Protein AF-A0AAD8GTT2-F1 (afdb_monomer)

Solvent-accessible surface area (backbone atoms only — not comparable to full-atom values): 10093 Å² total; per-residue (Å²): 135,86,84,83,80,84,76,81,81,76,80,78,84,78,83,81,78,76,90,74,65,58,30,90,87,79,70,44,71,55,50,83,95,53,52,68,72,59,52,48,53,48,51,53,47,50,76,66,37,67,69,47,50,62,50,47,66,73,43,39,48,61,39,81,86,81,56,53,75,41,71,71,84,70,92,64,52,72,44,71,45,95,86,73,52,45,24,27,69,55,59,59,41,57,49,93,53,47,94,79,51,85,77,55,88,56,39,48,57,52,52,51,47,52,51,44,59,73,44,39,62,57,54,56,54,46,56,53,50,53,54,50,51,53,50,50,53,52,52,52,52,50,52,52,49,53,52,54,48,49,58,74,73,52,72,78,81,77,75,84,126

InterPro domains:
  IPR031127 E3 ubiquitin ligase RBR family [PTHR11685] (17-126)
  IPR044066 TRIAD supradomain [PS51873] (1-109)

Nearest PDB structures (foldseek):
  7b5n-assembly1_H  TM=3.487E-01  e=7.872E-06  Homo sapiens
  7m4m-assembly1_A  TM=4.603E-01  e=8.084E-04  Homo sapiens
  7m4m-assembly2_B  TM=4.571E-01  e=8.084E-04  Homo sapiens
  7m4n-assembly2_B  TM=5.748E-01  e=7.667E-03  Homo sapiens
  7m4o-assembly1_A  TM=5.782E-01  e=2.880E-02  Homo sapiens

Foldseek 3Di:
DDDDDPDDPDDDDDDDDQPFDADPPPRHGDDPPDDPVVVVVLVVCCVVPVVPVVVLLVFWAAQPPPGDIDGDDDDAQWDADPVRFIAGVQQSDGPVCVVVDDRPNCNNVVRSVVVCVVCVVVVVVVVVVVVVVVVVVVVSVVVSVVVVVCVVVPDDPPDDD

Sequence (161 aa):
MLVSNEGKMKYKEFFIRCFTSFCWNCLEEAHSPVECDTALKWMVKNSSESENVTWILANTQPCPNCKVLIEKTGGCKYVTCHCAYAFCWTCLGSFKCHDKVKHDENAEERVRNRFKESNMSYVYYFERWDANHKAQEKELAELCKNFLQGISDGLPEVGRH

Radius of gyration: 29.14 Å; Cα contacts (8 Å, |Δi|>4): 90; chains: 1; bounding box: 70×52×80 Å

pLDDT: mean 73.08, std 15.03, range [32.25, 95.5]

Secondary structure (DSSP, 8-state):
---------------------B-TTT-SB--TTS-HHHHHHHHHHHHHHTTHHHHHHHHEEE-TTT--EEE--SS-SEEE-TTS-EEETTT--BGGGGGGS---TTHHHHHHHHHHHHHHHHHHHHHHHHHHHHHHHHHHHHHHHHHHHHHHT--------

Mean predicted aligned error: 16.63 Å

Organism: NCBI:txid360622

Structure (mmCIF, N/CA/C/O backbone):
data_AF-A0AAD8GTT2-F1
#
_entry.id   AF-A0AAD8GTT2-F1
#
loop_
_atom_site.group_PDB
_atom_site.id
_atom_site.type_symbol
_atom_site.label_atom_id
_atom_site.label_alt_id
_atom_site.label_comp_id
_atom_site.label_asym_id
_atom_site.label_entity_id
_atom_site.label_seq_id
_atom_site.pdbx_PDB_ins_code
_atom_site.Cartn_x
_atom_site.Cartn_y
_atom_site.Cartn_z
_atom_site.occupancy
_atom_site.B_iso_or_equiv
_atom_site.auth_seq_id
_atom_site.auth_comp_id
_atom_site.auth_asym_id
_atom_site.auth_atom_id
_atom_site.pdbx_PDB_model_num
ATOM 1 N N . MET A 1 1 ? -25.146 -42.211 53.107 1.00 35.62 1 MET A N 1
ATOM 2 C CA . MET A 1 1 ? -24.577 -42.144 51.744 1.00 35.62 1 MET A CA 1
ATOM 3 C C . MET A 1 1 ? -24.999 -40.820 51.150 1.00 35.62 1 MET A C 1
ATOM 5 O O . MET A 1 1 ? -26.189 -40.545 51.112 1.00 35.62 1 MET A O 1
ATOM 9 N N . LEU A 1 2 ? -24.025 -39.962 50.855 1.00 32.25 2 LEU A N 1
ATOM 10 C CA . LEU A 1 2 ? -24.248 -38.587 50.418 1.00 32.25 2 LEU A CA 1
ATOM 11 C C . LEU A 1 2 ? -24.762 -38.570 48.975 1.00 32.25 2 LEU A C 1
ATOM 13 O O . LEU A 1 2 ? -24.252 -39.290 48.122 1.00 32.25 2 LEU A O 1
ATOM 17 N N . VAL A 1 3 ? -25.791 -37.757 48.749 1.00 37.59 3 VAL A N 1
ATOM 18 C CA . VAL A 1 3 ? -26.394 -37.478 47.445 1.00 37.59 3 VAL A CA 1
ATOM 19 C C . VAL A 1 3 ? -25.482 -36.494 46.712 1.00 37.59 3 VAL A C 1
ATOM 21 O O . VAL A 1 3 ? -25.345 -35.350 47.142 1.00 37.59 3 VAL A O 1
ATOM 24 N N . SER A 1 4 ? -24.853 -36.925 45.621 1.00 37.97 4 SER A N 1
ATOM 25 C CA . SER A 1 4 ? -24.088 -36.040 44.739 1.00 37.97 4 SER A CA 1
ATOM 26 C C . SER A 1 4 ? -25.029 -35.425 43.703 1.00 37.97 4 SER A C 1
ATOM 28 O O . SER A 1 4 ? -25.439 -36.085 42.753 1.00 37.97 4 SER A O 1
ATOM 30 N N . ASN A 1 5 ? -25.392 -34.158 43.909 1.00 42.12 5 ASN A N 1
ATOM 31 C CA . ASN A 1 5 ? -26.019 -33.307 42.899 1.00 42.12 5 ASN A CA 1
ATOM 32 C C . ASN A 1 5 ? -24.931 -32.822 41.932 1.00 42.12 5 ASN A C 1
ATOM 34 O O . ASN A 1 5 ? -24.121 -31.966 42.291 1.00 42.12 5 ASN A O 1
ATOM 38 N N . GLU A 1 6 ? -24.917 -33.333 40.704 1.00 45.09 6 GLU A N 1
ATOM 39 C CA . GLU A 1 6 ? -24.056 -32.805 39.646 1.00 45.09 6 GLU A CA 1
ATOM 40 C C . GLU A 1 6 ? -24.655 -31.497 39.109 1.00 45.09 6 GLU A C 1
ATOM 42 O O . GLU A 1 6 ? -25.623 -31.464 38.344 1.00 45.09 6 GLU A O 1
ATOM 47 N N . GLY A 1 7 ? -24.100 -30.387 39.599 1.00 41.34 7 GLY A N 1
ATOM 48 C CA . GLY A 1 7 ? -24.436 -29.035 39.183 1.00 41.34 7 GLY A CA 1
ATOM 49 C C . GLY A 1 7 ? -24.147 -28.820 37.699 1.00 41.34 7 GLY A C 1
ATOM 50 O O . GLY A 1 7 ? -23.022 -28.977 37.233 1.00 41.34 7 GLY A O 1
ATOM 51 N N . LYS A 1 8 ? -25.177 -28.411 36.955 1.00 47.12 8 LYS A N 1
ATOM 52 C CA . LYS A 1 8 ? -25.060 -27.969 35.563 1.00 47.12 8 LYS A CA 1
ATOM 53 C C . LYS A 1 8 ? -24.208 -26.699 35.512 1.00 47.12 8 LYS A C 1
ATOM 55 O O . LYS A 1 8 ? -24.686 -25.618 35.857 1.00 47.12 8 LYS A O 1
ATOM 60 N N . MET A 1 9 ? -22.962 -26.842 35.074 1.00 40.09 9 MET A N 1
ATOM 61 C CA . MET A 1 9 ? -22.077 -25.743 34.690 1.00 40.09 9 MET A CA 1
ATOM 62 C C . MET A 1 9 ? -22.770 -24.900 33.610 1.00 40.09 9 MET A C 1
ATOM 64 O O . MET A 1 9 ? -22.874 -25.310 32.457 1.00 40.09 9 MET A O 1
ATOM 68 N N . LYS A 1 10 ? -23.302 -23.732 33.984 1.00 43.75 10 LYS A N 1
ATOM 69 C CA . LYS A 1 10 ? -23.823 -22.749 33.029 1.00 43.75 10 LYS A CA 1
ATOM 70 C C . LYS A 1 10 ? -22.657 -21.885 32.561 1.00 43.75 10 LYS A C 1
ATOM 72 O O . LYS A 1 10 ? -22.316 -20.909 33.222 1.00 43.75 10 LYS A O 1
ATOM 77 N N . TYR A 1 11 ? -22.033 -22.244 31.446 1.00 45.59 11 TYR A N 1
ATOM 78 C CA . TYR A 1 11 ? -21.070 -21.361 30.791 1.00 45.59 11 TYR A CA 1
ATOM 79 C C . TYR A 1 11 ? -21.848 -20.153 30.258 1.00 45.59 11 TYR A C 1
ATOM 81 O O . TYR A 1 11 ? -22.749 -20.298 29.434 1.00 45.59 11 TYR A O 1
ATOM 89 N N . LYS A 1 12 ? -21.568 -18.962 30.791 1.00 54.50 12 LYS A N 1
ATOM 90 C CA . LYS A 1 12 ? -22.077 -17.709 30.231 1.00 54.50 12 LYS A CA 1
ATOM 91 C C . LYS A 1 12 ? -21.280 -17.471 28.948 1.00 54.50 12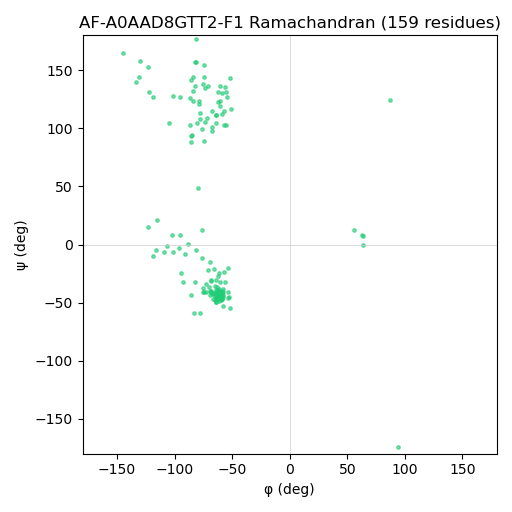 LYS A C 1
ATOM 93 O O . LYS A 1 12 ? -20.099 -17.148 29.026 1.00 54.50 12 LYS A O 1
ATOM 98 N N . GLU A 1 13 ? -21.889 -17.692 27.787 1.00 52.16 13 GLU A N 1
ATOM 99 C CA . GLU A 1 13 ? -21.285 -17.306 26.510 1.00 52.16 13 GLU A CA 1
ATOM 100 C C . GLU A 1 13 ? -21.074 -15.790 26.517 1.00 52.16 13 GLU A C 1
ATOM 102 O O . GLU A 1 13 ? -22.020 -15.019 26.700 1.00 52.16 13 GLU A O 1
ATOM 107 N N . PHE A 1 14 ? -19.819 -15.365 26.385 1.00 58.44 14 PHE A N 1
ATOM 108 C CA . PHE A 1 14 ? -19.467 -13.957 26.360 1.00 58.44 14 PHE A CA 1
ATOM 109 C C . PHE A 1 14 ? -19.134 -13.553 24.923 1.00 58.44 14 PHE A C 1
ATOM 111 O O . PHE A 1 14 ? -18.069 -13.878 24.406 1.00 58.44 14 PHE A O 1
ATOM 118 N N . PHE A 1 15 ? -20.051 -12.837 24.272 1.00 57.00 15 PHE A N 1
ATOM 119 C CA . PHE A 1 15 ? -19.802 -12.237 22.964 1.00 57.00 15 PHE A CA 1
ATOM 120 C C . PHE A 1 15 ? -19.023 -10.934 23.154 1.00 57.00 15 PHE A C 1
ATOM 122 O O . PHE A 1 15 ? -19.581 -9.917 23.571 1.00 57.00 15 PHE A O 1
ATOM 129 N N . ILE A 1 16 ? -17.723 -10.959 22.860 1.00 61.41 16 ILE A N 1
ATOM 130 C CA . ILE A 1 16 ? -16.928 -9.734 22.750 1.00 61.41 16 ILE A CA 1
ATOM 131 C C . ILE A 1 16 ? -17.369 -9.040 21.462 1.00 61.41 16 ILE A C 1
ATOM 133 O O . ILE A 1 16 ? -17.112 -9.520 20.360 1.00 61.41 16 ILE A O 1
ATOM 137 N N . ARG A 1 17 ? -18.083 -7.922 21.597 1.00 56.97 17 ARG A N 1
ATOM 138 C CA . ARG A 1 17 ? -18.483 -7.104 20.454 1.00 56.97 17 ARG A CA 1
ATOM 139 C C . ARG A 1 17 ? -17.332 -6.156 20.127 1.00 56.97 17 ARG A C 1
ATOM 141 O O . ARG A 1 17 ? -17.215 -5.102 20.743 1.00 56.97 17 ARG A O 1
ATOM 148 N N . CYS A 1 18 ? -16.463 -6.547 19.199 1.00 62.66 18 CYS A N 1
ATOM 149 C CA . CYS A 1 18 ? -15.423 -5.657 18.686 1.00 62.66 18 CYS A CA 1
ATOM 150 C C . CYS A 1 18 ? -16.098 -4.463 17.988 1.00 62.66 18 CYS A C 1
ATOM 152 O O . CYS A 1 18 ? -16.916 -4.649 17.089 1.00 62.66 18 CYS A O 1
ATOM 154 N N . PHE A 1 19 ? -15.806 -3.238 18.431 1.00 64.69 19 PHE A N 1
ATOM 155 C CA . PHE A 1 19 ? -16.398 -2.000 17.904 1.00 64.69 19 PHE A CA 1
ATOM 156 C C . PHE A 1 19 ? -15.727 -1.557 16.594 1.00 64.69 19 PHE A C 1
ATOM 158 O O . PHE A 1 19 ? -15.314 -0.409 16.454 1.00 64.69 19 PHE A O 1
ATOM 165 N N . THR A 1 20 ? -15.575 -2.468 15.638 1.00 73.38 20 THR A N 1
ATOM 166 C CA . THR A 1 20 ?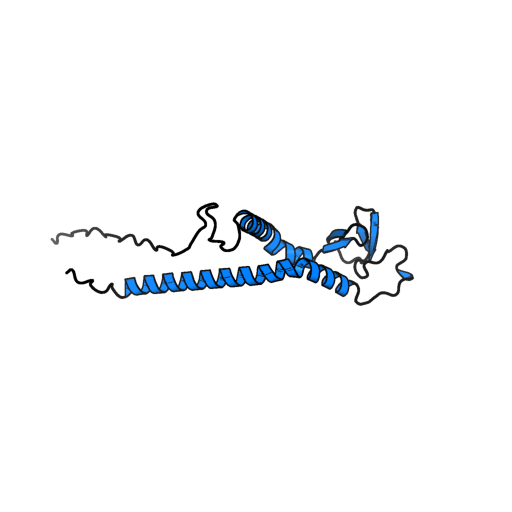 -15.015 -2.144 14.324 1.00 73.38 20 THR A CA 1
ATOM 167 C C . THR A 1 20 ? -16.114 -1.606 13.414 1.00 73.38 20 THR A C 1
ATOM 169 O O . THR A 1 20 ? -17.192 -2.197 13.313 1.00 73.38 20 THR A O 1
ATOM 172 N N . SER A 1 21 ? -15.858 -0.487 12.742 1.00 82.62 21 SER A N 1
ATOM 173 C CA . SER A 1 21 ? -16.719 0.031 11.682 1.00 82.62 21 SER A CA 1
ATOM 174 C C . SER A 1 21 ? -16.352 -0.611 10.342 1.00 82.62 21 SER A C 1
ATOM 176 O O . SER A 1 21 ? -15.182 -0.828 10.035 1.00 82.62 21 SER A O 1
ATOM 178 N N . PHE A 1 22 ? -17.364 -0.900 9.527 1.00 88.81 22 PHE A N 1
ATOM 179 C CA . PHE A 1 22 ? -17.199 -1.429 8.174 1.00 88.81 22 PHE A CA 1
ATOM 180 C C . PHE A 1 22 ? -18.025 -0.607 7.183 1.00 88.81 22 PHE A C 1
ATOM 182 O O . PHE A 1 22 ? -18.975 0.091 7.557 1.00 88.81 22 PHE A O 1
ATOM 189 N N . CYS A 1 23 ? -17.648 -0.660 5.913 1.00 91.56 23 CYS A N 1
ATOM 190 C CA . CYS A 1 23 ? -18.380 -0.019 4.837 1.00 91.56 23 CYS A CA 1
ATOM 191 C C . CYS A 1 23 ? -19.600 -0.859 4.445 1.00 91.56 23 CYS A C 1
ATOM 193 O O . CYS A 1 23 ? -19.471 -2.004 4.030 1.00 91.56 23 CYS A O 1
ATOM 195 N N . TRP A 1 24 ? -20.797 -0.277 4.489 1.00 92.31 24 TRP A N 1
ATOM 196 C CA . TRP A 1 24 ? -22.029 -0.985 4.116 1.00 92.31 24 TRP A CA 1
ATOM 197 C C . TRP A 1 24 ? -22.116 -1.367 2.635 1.00 92.31 24 TRP A C 1
ATOM 199 O O . TRP A 1 24 ? -22.887 -2.254 2.286 1.00 92.31 24 TRP A O 1
ATOM 209 N N . ASN A 1 25 ? -21.359 -0.694 1.767 1.00 91.94 25 ASN A N 1
ATOM 210 C CA . ASN A 1 25 ? -21.426 -0.920 0.328 1.00 91.94 25 ASN A CA 1
ATOM 211 C C . ASN A 1 25 ? -20.529 -2.080 -0.130 1.00 91.94 25 ASN A C 1
ATOM 213 O O . ASN A 1 25 ? -20.961 -2.895 -0.937 1.00 91.94 25 ASN A O 1
ATOM 217 N N . CYS A 1 26 ? -19.295 -2.166 0.376 1.00 91.38 26 CYS A N 1
ATOM 218 C CA . CYS A 1 26 ? -18.347 -3.217 -0.015 1.00 91.38 26 CYS A CA 1
ATOM 219 C C . CYS A 1 26 ? -18.072 -4.259 1.077 1.00 91.38 26 CYS A C 1
ATOM 221 O O . CYS A 1 26 ? -17.412 -5.248 0.792 1.00 91.38 26 CYS A O 1
ATOM 223 N N . LEU A 1 27 ? -18.586 -4.059 2.296 1.00 87.56 27 LEU A N 1
ATOM 224 C CA . LEU A 1 27 ? -18.393 -4.922 3.472 1.00 87.56 27 LEU A CA 1
ATOM 225 C C . LEU A 1 27 ? -16.944 -5.033 3.975 1.00 87.56 27 LEU A C 1
ATOM 227 O O . LEU A 1 27 ? -16.680 -5.793 4.902 1.00 87.56 27 LEU A O 1
ATOM 231 N N . GLU A 1 28 ? -16.038 -4.238 3.412 1.00 87.88 28 GLU A N 1
ATOM 232 C CA . GLU A 1 28 ? -14.662 -4.091 3.881 1.00 87.88 28 GLU A CA 1
ATOM 233 C C . GLU A 1 28 ? -14.572 -3.115 5.061 1.00 87.88 28 GLU A C 1
ATOM 235 O O . GLU A 1 28 ? -15.558 -2.482 5.458 1.00 87.88 28 GLU A O 1
ATOM 240 N N . GLU A 1 29 ? -13.370 -2.959 5.616 1.00 87.62 29 GLU A N 1
ATOM 241 C CA . GLU A 1 29 ? -13.095 -1.985 6.671 1.00 87.62 29 GLU A CA 1
ATOM 242 C C . GLU A 1 29 ? -13.573 -0.572 6.294 1.00 87.62 29 GLU A C 1
ATOM 244 O O . GLU A 1 29 ? -13.517 -0.151 5.134 1.00 87.62 29 GLU A O 1
ATOM 249 N N . ALA A 1 30 ? -14.077 0.177 7.280 1.00 91.06 30 ALA A N 1
ATOM 250 C CA . ALA A 1 30 ? -14.533 1.541 7.058 1.00 91.06 30 ALA A CA 1
ATOM 251 C C . ALA A 1 30 ? -13.409 2.411 6.473 1.00 91.06 30 ALA A C 1
ATOM 253 O O . ALA A 1 30 ? -12.417 2.710 7.126 1.00 91.06 30 ALA A O 1
ATOM 254 N N . HIS A 1 31 ? -13.613 2.871 5.241 1.00 89.94 31 HIS A N 1
ATOM 255 C CA . HIS A 1 31 ? -12.587 3.548 4.452 1.00 89.94 31 HIS A CA 1
ATOM 256 C C . HIS A 1 31 ? -12.925 5.016 4.155 1.00 89.94 31 HIS A C 1
ATOM 258 O O . HIS A 1 31 ? -12.378 5.593 3.224 1.00 89.94 31 HIS A O 1
ATOM 264 N N . SER A 1 32 ? -13.814 5.656 4.925 1.00 90.00 32 SER A N 1
ATOM 265 C CA . SER A 1 32 ? -14.053 7.106 4.811 1.00 90.00 32 SER A CA 1
ATOM 266 C C . SER A 1 32 ? -12.769 7.875 5.156 1.00 90.00 32 SER A C 1
ATOM 268 O O . SER A 1 32 ? -12.173 7.592 6.195 1.00 90.00 32 SER A O 1
ATOM 270 N N . PRO A 1 33 ? -12.328 8.856 4.344 1.00 93.81 33 PRO A N 1
ATOM 271 C CA . PRO A 1 33 ? -13.072 9.582 3.301 1.00 93.81 33 PRO A CA 1
ATOM 272 C C . PRO A 1 33 ? -12.925 9.028 1.871 1.00 93.81 33 PRO A C 1
ATOM 274 O O . PRO A 1 33 ? -13.330 9.678 0.912 1.00 93.81 33 PRO A O 1
ATOM 277 N N . VAL A 1 34 ? -12.296 7.871 1.702 1.00 92.50 34 VAL A N 1
ATOM 278 C CA . VAL A 1 34 ? -11.987 7.265 0.405 1.00 92.50 34 VAL A CA 1
ATOM 279 C C . VAL A 1 34 ? -13.195 6.480 -0.122 1.00 92.50 34 VAL A C 1
ATOM 281 O O . VAL A 1 34 ? -13.934 5.857 0.638 1.00 92.50 34 VAL A O 1
ATOM 284 N N . GLU A 1 35 ? -13.408 6.494 -1.438 1.00 95.50 35 GLU A N 1
ATOM 285 C CA . GLU A 1 35 ? -14.460 5.703 -2.089 1.00 95.50 35 GLU A CA 1
ATOM 286 C C . GLU A 1 35 ? -14.106 4.209 -2.160 1.00 95.50 35 GLU A C 1
ATOM 288 O O . GLU A 1 35 ? -12.929 3.842 -2.221 1.00 95.50 35 GLU A O 1
ATOM 293 N N . CYS A 1 36 ? -15.131 3.348 -2.234 1.00 94.56 36 CYS A N 1
ATOM 294 C CA . CYS A 1 36 ? -14.973 1.886 -2.265 1.00 94.56 36 CYS A CA 1
ATOM 295 C C . CYS A 1 36 ? -13.998 1.427 -3.361 1.00 94.56 36 CYS A C 1
ATOM 297 O O . CYS A 1 36 ? -13.107 0.625 -3.101 1.00 94.56 36 CYS A O 1
ATOM 299 N N . ASP A 1 37 ? -14.120 1.978 -4.572 1.00 94.19 37 ASP A N 1
ATOM 300 C CA . ASP A 1 37 ? -13.282 1.599 -5.716 1.00 94.19 37 ASP A CA 1
ATOM 301 C C . ASP A 1 37 ? -11.801 1.904 -5.488 1.00 94.19 37 ASP A C 1
ATOM 303 O O . ASP A 1 37 ? -10.920 1.158 -5.922 1.00 94.19 37 ASP A O 1
ATOM 307 N N . THR A 1 38 ? -11.508 3.016 -4.815 1.00 91.88 38 THR A N 1
ATOM 308 C CA . THR A 1 38 ? -10.130 3.416 -4.518 1.00 91.88 38 THR A CA 1
ATOM 309 C C . THR A 1 38 ? -9.560 2.563 -3.390 1.00 91.88 38 THR A C 1
ATOM 311 O O . THR A 1 38 ? -8.421 2.107 -3.500 1.00 91.88 38 THR A O 1
ATOM 314 N N . ALA A 1 39 ? -10.358 2.280 -2.356 1.00 91.94 39 ALA A N 1
ATOM 315 C CA . ALA A 1 39 ? -9.983 1.364 -1.282 1.00 91.94 39 ALA A CA 1
ATOM 316 C C . ALA A 1 39 ? -9.692 -0.047 -1.822 1.00 91.94 39 ALA A C 1
ATOM 318 O O . ALA A 1 39 ? -8.651 -0.622 -1.512 1.00 91.94 39 ALA A O 1
ATOM 319 N N . LEU A 1 40 ? -10.532 -0.561 -2.724 1.00 90.62 40 LEU A N 1
ATOM 320 C CA . LEU A 1 40 ? -10.332 -1.866 -3.354 1.00 90.62 40 LEU A CA 1
ATOM 321 C C . LEU A 1 40 ? -9.047 -1.907 -4.193 1.00 90.62 40 LEU A C 1
ATOM 323 O O . LEU A 1 40 ? -8.256 -2.841 -4.069 1.00 90.62 40 LEU A O 1
ATOM 327 N N . LYS A 1 41 ? -8.797 -0.885 -5.023 1.00 89.00 41 LYS A N 1
ATOM 328 C CA . LYS A 1 41 ? -7.545 -0.782 -5.798 1.00 89.00 41 LYS A CA 1
ATOM 329 C C . LYS A 1 41 ? -6.319 -0.767 -4.887 1.00 89.00 41 LYS A C 1
ATOM 331 O O . LYS A 1 41 ? -5.317 -1.399 -5.217 1.00 89.00 41 LYS A O 1
ATOM 336 N N . TRP A 1 42 ? -6.399 -0.065 -3.758 1.00 88.75 42 TRP A N 1
ATOM 337 C CA . TRP A 1 42 ? -5.339 -0.036 -2.755 1.00 88.75 42 TRP A CA 1
ATOM 338 C C . TRP A 1 42 ? -5.120 -1.409 -2.117 1.00 88.75 42 TRP A C 1
ATOM 340 O O . TRP A 1 42 ? -3.988 -1.879 -2.083 1.00 88.75 42 TRP A O 1
ATOM 350 N N . MET A 1 43 ? -6.186 -2.091 -1.694 1.00 86.56 43 MET A N 1
ATOM 351 C CA . MET A 1 43 ? -6.107 -3.437 -1.119 1.00 86.56 43 MET A CA 1
ATOM 352 C C . MET A 1 43 ? -5.499 -4.449 -2.091 1.00 86.56 43 MET A C 1
ATOM 354 O O . MET A 1 43 ? -4.587 -5.184 -1.719 1.00 86.56 43 MET A O 1
ATOM 358 N N . VAL A 1 44 ? -5.949 -4.455 -3.350 1.00 85.19 44 VAL A N 1
ATOM 359 C CA . VAL A 1 44 ? -5.389 -5.327 -4.393 1.00 85.19 44 VAL A CA 1
ATOM 360 C C . VAL A 1 44 ? -3.906 -5.024 -4.583 1.00 85.19 44 VAL A C 1
ATOM 362 O O . VAL A 1 44 ? -3.088 -5.943 -4.531 1.00 85.19 44 VAL A O 1
ATOM 365 N N . LYS A 1 45 ? -3.539 -3.742 -4.711 1.00 81.31 45 LYS A N 1
ATOM 366 C CA . LYS A 1 45 ? -2.139 -3.331 -4.836 1.00 81.31 45 LYS A CA 1
ATOM 367 C C . LYS A 1 45 ? -1.313 -3.810 -3.640 1.00 81.31 45 LYS A C 1
ATOM 369 O O . LYS A 1 45 ? -0.352 -4.539 -3.854 1.00 81.31 45 LYS A O 1
ATOM 374 N N . ASN A 1 46 ? -1.736 -3.525 -2.409 1.00 82.31 46 ASN A N 1
ATOM 375 C CA . ASN A 1 46 ? -1.044 -3.947 -1.188 1.00 82.31 46 ASN A CA 1
ATOM 376 C C . ASN A 1 46 ? -0.906 -5.468 -1.080 1.00 82.31 46 ASN A C 1
ATOM 378 O O . ASN A 1 46 ? 0.168 -5.945 -0.725 1.00 82.31 46 ASN A O 1
ATOM 382 N N . SER A 1 47 ? -1.950 -6.229 -1.423 1.00 78.06 47 SER A N 1
ATOM 383 C CA . SER A 1 47 ? -1.910 -7.699 -1.391 1.00 78.06 47 SER A CA 1
ATOM 384 C C . SER A 1 47 ? -0.896 -8.287 -2.376 1.00 78.06 47 SER A C 1
ATOM 386 O O . SER A 1 47 ? -0.315 -9.336 -2.117 1.00 78.06 47 SER A O 1
ATOM 388 N N . SER A 1 48 ? -0.663 -7.599 -3.498 1.00 66.56 48 SER A N 1
ATOM 389 C CA . SER A 1 48 ? 0.257 -8.035 -4.550 1.00 66.56 48 SER A CA 1
ATOM 390 C C . SER A 1 48 ? 1.670 -7.463 -4.418 1.00 66.56 48 SER A C 1
ATOM 392 O O . SER A 1 48 ? 2.614 -8.058 -4.929 1.00 66.56 48 SER A O 1
ATOM 394 N N . GLU A 1 49 ? 1.842 -6.317 -3.756 1.00 63.72 49 GLU A N 1
ATOM 395 C CA . GLU A 1 49 ? 3.067 -5.513 -3.832 1.00 63.72 49 GLU A CA 1
ATOM 396 C C . GLU A 1 49 ? 3.799 -5.325 -2.494 1.00 63.72 49 GLU A C 1
ATOM 398 O O . GLU A 1 49 ? 4.938 -4.860 -2.513 1.00 63.72 49 GLU A O 1
ATOM 403 N N . SER A 1 50 ? 3.223 -5.692 -1.342 1.00 60.59 50 SER A N 1
ATOM 404 C CA . SER A 1 50 ? 3.836 -5.427 -0.023 1.00 60.59 50 SER A CA 1
ATOM 405 C C . SER A 1 50 ? 5.211 -6.091 0.166 1.00 60.59 50 SER A C 1
ATOM 407 O O . SER A 1 50 ? 6.159 -5.437 0.600 1.00 60.59 50 SER A O 1
ATOM 409 N N . GLU A 1 51 ? 5.361 -7.355 -0.231 1.00 56.69 51 GLU A N 1
ATOM 410 C CA . GLU A 1 51 ? 6.642 -8.083 -0.192 1.00 56.69 51 GLU A CA 1
ATOM 411 C C . GLU A 1 51 ? 7.412 -7.975 -1.519 1.00 56.69 51 GLU A C 1
ATOM 413 O O . GLU A 1 51 ? 8.645 -7.893 -1.545 1.00 56.69 51 GLU A O 1
ATOM 418 N N . ASN A 1 52 ? 6.680 -7.888 -2.634 1.00 60.50 52 ASN A N 1
ATOM 419 C CA . ASN A 1 52 ? 7.257 -7.848 -3.973 1.00 60.50 52 ASN A CA 1
ATOM 420 C C . ASN A 1 52 ? 7.990 -6.537 -4.256 1.00 60.50 52 ASN A C 1
ATOM 422 O O . ASN A 1 52 ? 9.041 -6.573 -4.883 1.00 60.50 52 ASN A O 1
ATOM 426 N N . VAL A 1 53 ? 7.525 -5.382 -3.773 1.00 62.47 53 VAL A N 1
ATOM 427 C CA . VAL A 1 53 ? 8.181 -4.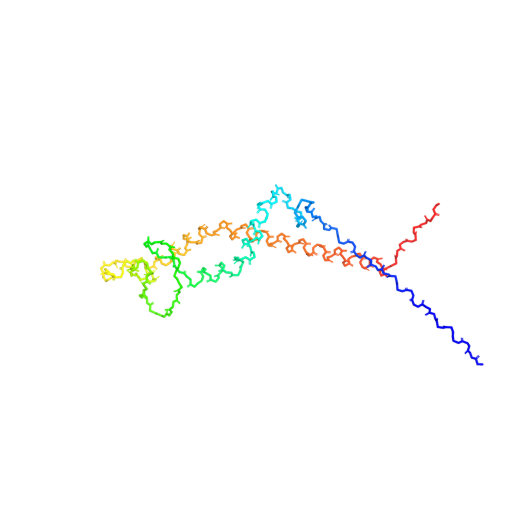098 -4.079 1.00 62.47 53 VAL A CA 1
ATOM 428 C C . VAL A 1 53 ? 9.586 -4.041 -3.499 1.00 62.47 53 VAL A C 1
ATOM 430 O O . VAL A 1 53 ? 10.516 -3.660 -4.207 1.00 62.47 53 VAL A O 1
ATOM 433 N N . THR A 1 54 ? 9.776 -4.487 -2.258 1.00 61.19 54 THR A N 1
ATOM 434 C CA . THR A 1 54 ? 11.097 -4.499 -1.614 1.00 61.19 54 THR A CA 1
ATOM 435 C C . THR A 1 54 ? 12.056 -5.458 -2.320 1.00 61.19 54 THR A C 1
ATOM 437 O O . THR A 1 54 ? 13.211 -5.106 -2.573 1.00 61.19 54 THR A O 1
ATOM 440 N N . TRP A 1 55 ? 11.585 -6.648 -2.704 1.00 67.06 55 TRP A N 1
ATOM 441 C CA . TRP A 1 55 ? 12.410 -7.613 -3.433 1.00 67.06 55 TRP A CA 1
ATOM 442 C C . TRP A 1 55 ? 12.724 -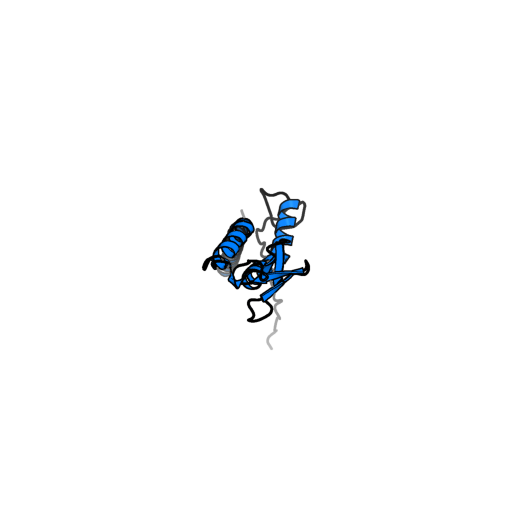7.153 -4.864 1.00 67.06 55 TRP A C 1
ATOM 444 O O . TRP A 1 55 ? 13.880 -7.222 -5.287 1.00 67.06 55 TRP A O 1
ATOM 454 N N . ILE A 1 56 ? 11.733 -6.623 -5.587 1.00 65.06 56 ILE A N 1
ATOM 455 C CA . ILE A 1 56 ? 11.878 -6.075 -6.944 1.00 65.06 56 ILE A CA 1
ATOM 456 C C . ILE A 1 56 ? 12.883 -4.918 -6.929 1.00 65.06 56 ILE A C 1
ATOM 458 O O . ILE A 1 56 ? 13.787 -4.879 -7.764 1.00 65.06 56 ILE A O 1
ATOM 462 N N . LEU A 1 57 ? 12.788 -4.017 -5.948 1.00 62.34 57 LEU A N 1
ATOM 463 C CA . LEU A 1 57 ? 13.733 -2.916 -5.730 1.00 62.34 57 LEU A CA 1
ATOM 464 C C . LEU A 1 57 ? 15.175 -3.390 -5.523 1.00 62.34 57 LEU A C 1
ATOM 466 O O . LEU A 1 57 ? 16.117 -2.728 -5.964 1.00 62.34 57 LEU A O 1
ATOM 470 N N . ALA A 1 58 ? 15.348 -4.500 -4.809 1.00 66.62 58 ALA A N 1
ATOM 471 C CA . ALA A 1 58 ? 16.659 -5.020 -4.448 1.00 66.62 58 ALA A CA 1
ATOM 472 C C . ALA A 1 58 ? 17.305 -5.844 -5.573 1.00 66.62 58 ALA A C 1
ATOM 474 O O . ALA A 1 58 ? 18.531 -5.836 -5.705 1.00 66.62 58 ALA A O 1
ATOM 475 N N . ASN A 1 59 ? 16.500 -6.534 -6.387 1.00 72.38 59 ASN A N 1
ATOM 476 C CA . ASN A 1 59 ? 16.986 -7.566 -7.308 1.00 72.38 59 ASN A CA 1
ATOM 477 C C . ASN A 1 59 ? 16.775 -7.247 -8.793 1.00 72.38 59 ASN A C 1
ATOM 479 O O . ASN A 1 59 ? 17.264 -7.997 -9.639 1.00 72.38 59 ASN A O 1
ATOM 483 N N . THR A 1 60 ? 16.101 -6.146 -9.139 1.00 77.00 60 THR A N 1
ATOM 484 C CA . THR A 1 60 ? 15.817 -5.795 -10.540 1.00 77.00 60 THR A CA 1
ATOM 485 C C . THR A 1 60 ? 16.336 -4.410 -10.935 1.00 77.00 60 THR A C 1
ATOM 487 O O . THR A 1 60 ? 16.469 -3.509 -10.106 1.00 77.00 60 THR A O 1
ATOM 490 N N . GLN A 1 61 ? 16.636 -4.226 -12.224 1.00 75.31 61 GLN A N 1
ATOM 491 C CA . GLN A 1 61 ? 16.937 -2.926 -12.833 1.00 75.31 61 GLN A CA 1
ATOM 492 C C . GLN A 1 61 ? 16.126 -2.714 -14.120 1.00 75.31 61 GLN A C 1
ATOM 494 O O . GLN A 1 61 ? 15.939 -3.657 -14.892 1.00 75.31 61 GLN A O 1
ATOM 499 N N . PRO A 1 62 ? 15.689 -1.476 -14.415 1.00 79.12 62 PRO A N 1
ATOM 500 C CA . PRO A 1 62 ? 14.982 -1.172 -15.653 1.00 79.12 62 PRO A CA 1
ATOM 501 C C . PRO A 1 62 ? 15.930 -1.129 -16.858 1.00 79.12 62 PRO A C 1
ATOM 503 O O . PRO A 1 62 ? 16.993 -0.506 -16.816 1.00 79.12 62 PRO A O 1
ATOM 506 N N . CYS A 1 63 ? 15.503 -1.705 -17.983 1.00 80.50 63 CYS A N 1
ATOM 507 C CA . CYS A 1 63 ? 16.212 -1.578 -19.251 1.00 80.50 63 CYS A CA 1
ATOM 508 C C . CYS A 1 63 ? 16.332 -0.095 -19.662 1.00 80.50 63 CYS A C 1
ATOM 510 O O . CYS A 1 63 ? 15.315 0.597 -19.745 1.00 80.50 63 CYS A O 1
ATOM 512 N N . PRO A 1 64 ? 17.525 0.410 -20.023 1.00 81.12 64 PRO A N 1
ATOM 513 C CA . PRO A 1 64 ? 17.696 1.804 -20.434 1.00 81.12 64 PRO A CA 1
ATOM 514 C C . PRO A 1 64 ? 16.867 2.182 -21.667 1.00 81.12 64 PRO A C 1
ATOM 516 O O . PRO A 1 64 ? 16.400 3.319 -21.748 1.00 81.12 64 PRO A O 1
ATOM 519 N N . ASN A 1 65 ? 16.655 1.223 -22.576 1.00 80.56 65 ASN A N 1
ATOM 520 C CA . ASN A 1 65 ? 15.943 1.405 -23.837 1.00 80.56 65 ASN A CA 1
ATOM 521 C C . ASN A 1 65 ? 14.415 1.297 -23.677 1.00 80.56 65 ASN A C 1
ATOM 523 O O . ASN A 1 65 ? 13.704 2.251 -23.964 1.00 80.56 65 ASN A O 1
ATOM 527 N N . CYS A 1 66 ? 13.902 0.164 -23.180 1.00 77.88 66 CYS A N 1
ATOM 528 C CA . CYS A 1 66 ? 12.455 -0.107 -23.136 1.00 77.88 66 CYS A CA 1
ATOM 529 C C . CYS A 1 66 ? 11.815 -0.018 -21.740 1.00 77.88 66 CYS A C 1
ATOM 531 O O . CYS A 1 66 ? 10.613 -0.221 -21.617 1.00 77.88 66 CYS A O 1
ATOM 533 N N . LYS A 1 67 ? 12.599 0.259 -20.689 1.00 78.31 67 LYS A N 1
ATOM 534 C CA . LYS A 1 67 ? 12.167 0.392 -19.281 1.00 78.31 67 LYS A CA 1
ATOM 535 C C . LYS A 1 67 ? 11.587 -0.860 -18.608 1.00 78.31 67 LYS A C 1
ATOM 537 O O . LYS A 1 67 ? 11.299 -0.800 -17.419 1.00 78.31 67 LYS A O 1
ATOM 542 N N . VAL A 1 68 ? 11.494 -1.993 -19.305 1.00 77.25 68 VAL A N 1
ATOM 543 C CA . VAL A 1 68 ? 11.122 -3.287 -18.703 1.00 77.25 68 VAL A CA 1
ATOM 544 C C . VAL A 1 68 ? 12.143 -3.684 -17.632 1.00 77.25 68 VAL A C 1
ATOM 546 O O . VAL A 1 68 ? 13.347 -3.533 -17.851 1.00 77.25 68 VAL A O 1
ATOM 549 N N . LEU A 1 69 ? 11.665 -4.171 -16.484 1.00 77.12 69 LEU A N 1
ATOM 550 C CA . LEU A 1 69 ? 12.506 -4.639 -15.382 1.00 77.12 69 LEU A CA 1
ATOM 551 C C . LEU A 1 69 ? 13.204 -5.951 -15.749 1.00 77.12 69 LEU A C 1
ATOM 553 O O . LEU A 1 69 ? 12.596 -6.854 -16.318 1.00 77.12 69 LEU A O 1
ATOM 557 N N . ILE A 1 70 ? 14.486 -6.041 -15.416 1.00 81.31 70 ILE A N 1
ATOM 558 C CA . ILE A 1 70 ? 15.325 -7.218 -15.627 1.00 81.31 70 ILE A CA 1
ATOM 559 C C . ILE A 1 70 ? 15.876 -7.636 -14.272 1.00 81.31 70 ILE A C 1
ATOM 561 O O . ILE A 1 70 ? 16.381 -6.794 -13.533 1.00 81.31 70 ILE A O 1
ATOM 565 N N . GLU A 1 71 ? 15.776 -8.920 -13.949 1.00 84.50 71 GLU A N 1
ATOM 566 C CA . GLU A 1 71 ? 16.347 -9.499 -12.734 1.00 84.50 71 GLU A CA 1
ATOM 567 C C . GLU A 1 71 ? 17.870 -9.642 -12.842 1.00 84.50 71 GLU A C 1
ATOM 569 O O . GLU A 1 71 ? 18.419 -9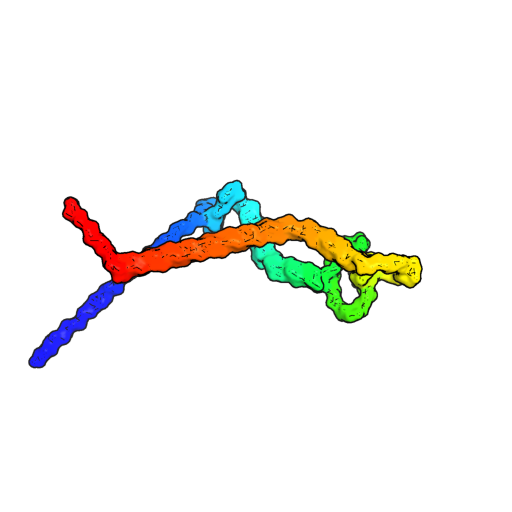.951 -13.905 1.00 84.50 71 GLU A O 1
ATOM 574 N N . LYS A 1 72 ? 18.570 -9.438 -11.724 1.00 71.88 72 LYS A N 1
ATOM 575 C CA . LYS A 1 72 ? 20.015 -9.632 -11.638 1.00 71.88 72 LYS A CA 1
ATOM 576 C C . LYS A 1 72 ? 20.374 -11.116 -11.613 1.00 71.88 72 LYS A C 1
ATOM 578 O O . LYS A 1 72 ? 20.575 -11.708 -10.556 1.00 71.88 72 LYS A O 1
ATOM 583 N N . THR A 1 73 ? 20.566 -11.715 -12.778 1.00 67.44 73 THR A N 1
ATOM 584 C CA . THR A 1 73 ? 21.079 -13.086 -12.869 1.00 67.44 73 THR A CA 1
ATOM 585 C C . THR A 1 73 ? 22.616 -13.094 -12.835 1.00 67.44 73 THR A C 1
ATOM 587 O O . THR A 1 73 ? 23.274 -13.043 -13.873 1.00 67.44 73 THR A O 1
ATOM 590 N N . GLY A 1 74 ? 23.210 -13.152 -11.635 1.00 68.25 74 GLY A N 1
ATOM 591 C CA . GLY A 1 74 ? 24.642 -13.441 -11.433 1.00 68.25 74 GLY A CA 1
ATOM 592 C C . GLY A 1 74 ? 25.599 -12.238 -11.312 1.00 68.25 74 GLY A C 1
ATOM 593 O O . GLY A 1 74 ? 25.198 -11.080 -11.220 1.00 68.25 74 GLY A O 1
ATOM 594 N N . GLY A 1 75 ? 26.907 -12.529 -11.243 1.00 73.19 75 GLY A N 1
ATOM 595 C CA . GLY A 1 75 ? 27.977 -11.558 -10.941 1.00 73.19 75 GLY A CA 1
ATOM 596 C C . GLY A 1 75 ? 28.575 -10.811 -12.142 1.00 73.19 75 GLY A C 1
ATOM 597 O O . GLY A 1 75 ? 29.489 -10.005 -11.965 1.00 73.19 75 GLY A O 1
ATOM 598 N N . CYS A 1 76 ? 28.096 -11.066 -13.363 1.00 77.56 76 CYS A N 1
ATOM 599 C CA . CYS A 1 76 ? 28.574 -10.374 -14.558 1.00 77.56 76 CYS A CA 1
ATOM 600 C C . CYS A 1 76 ? 27.878 -9.014 -14.707 1.00 77.56 76 CYS A C 1
ATOM 602 O O . CYS A 1 76 ? 26.664 -8.910 -14.563 1.00 77.56 76 CYS A O 1
ATOM 604 N N . LYS A 1 77 ? 28.637 -7.964 -15.042 1.00 80.31 77 LYS A N 1
ATOM 605 C CA . LYS A 1 77 ? 28.079 -6.622 -15.285 1.00 80.31 77 LYS A CA 1
ATOM 606 C C . LYS A 1 77 ? 27.380 -6.500 -16.642 1.00 80.31 77 LYS A C 1
ATOM 608 O O . LYS A 1 77 ? 26.714 -5.501 -16.875 1.00 80.31 77 LYS A O 1
ATOM 613 N N . TYR A 1 78 ? 27.538 -7.469 -17.540 1.00 84.62 78 TYR A N 1
ATOM 614 C CA . TYR A 1 78 ? 26.898 -7.482 -18.854 1.00 84.62 78 TYR A CA 1
ATOM 615 C C . TYR A 1 78 ? 25.483 -8.055 -18.766 1.00 84.62 78 TYR A C 1
ATOM 617 O O . TYR A 1 78 ? 25.312 -9.196 -18.338 1.00 84.62 78 TYR A O 1
ATOM 625 N N . VAL A 1 79 ? 24.486 -7.293 -19.218 1.00 86.19 79 VAL A N 1
ATOM 626 C CA . VAL A 1 79 ? 23.082 -7.720 -19.242 1.00 86.19 79 VAL A CA 1
ATOM 627 C C . VAL A 1 79 ? 22.456 -7.405 -20.595 1.00 86.19 79 VAL A C 1
ATOM 629 O O . VAL A 1 79 ? 22.700 -6.352 -21.183 1.00 86.19 79 VAL A O 1
ATOM 632 N N . THR A 1 80 ? 21.641 -8.333 -21.098 1.00 89.12 80 THR A N 1
ATOM 633 C CA . THR A 1 80 ? 20.905 -8.183 -22.360 1.00 89.12 80 THR A CA 1
ATOM 634 C C . THR A 1 80 ? 19.410 -8.246 -22.097 1.00 89.12 80 THR A C 1
ATOM 636 O O . THR A 1 80 ? 18.917 -9.188 -21.487 1.00 89.12 80 THR A O 1
ATOM 639 N N . CYS A 1 81 ? 18.682 -7.234 -22.564 1.00 86.19 81 CYS A N 1
ATOM 640 C CA . CYS A 1 81 ? 17.227 -7.187 -22.486 1.00 86.19 81 CYS A CA 1
ATOM 641 C C . CYS A 1 81 ? 16.571 -8.001 -23.611 1.00 86.19 81 CYS A C 1
ATOM 643 O O . CYS A 1 81 ? 17.132 -8.129 -24.698 1.00 86.19 81 CYS A O 1
ATOM 645 N N . HIS A 1 82 ? 15.321 -8.429 -23.409 1.00 86.44 82 HIS A N 1
ATOM 646 C CA . HIS A 1 82 ? 14.469 -8.994 -24.463 1.00 86.44 82 HIS A CA 1
ATOM 647 C C . HIS A 1 82 ? 14.264 -8.058 -25.666 1.00 86.44 82 HIS A C 1
ATOM 649 O O . HIS A 1 82 ? 14.043 -8.536 -26.771 1.00 86.44 82 HIS A O 1
ATOM 655 N N . CYS A 1 83 ? 14.419 -6.737 -25.499 1.00 87.81 83 CYS A N 1
ATOM 656 C CA . CYS A 1 83 ? 14.446 -5.791 -26.624 1.00 87.81 83 CYS A CA 1
ATOM 657 C C . CYS A 1 83 ? 15.779 -5.783 -27.407 1.00 87.81 83 CYS A C 1
ATOM 659 O O . CYS A 1 83 ? 16.036 -4.857 -28.173 1.00 87.81 83 CYS A O 1
ATOM 661 N N . ALA A 1 84 ? 16.649 -6.772 -27.176 1.00 88.81 84 ALA A N 1
ATOM 662 C CA . ALA A 1 84 ? 17.994 -6.922 -27.736 1.00 88.81 84 ALA A CA 1
ATOM 663 C C . ALA A 1 84 ? 19.001 -5.811 -27.367 1.00 88.81 84 ALA A C 1
ATOM 665 O O . ALA A 1 84 ? 20.121 -5.781 -27.882 1.00 88.81 84 ALA A O 1
ATOM 666 N N . TYR A 1 85 ? 18.647 -4.904 -26.451 1.00 88.25 85 TYR A N 1
ATOM 667 C CA . TYR A 1 85 ? 19.580 -3.905 -25.936 1.00 88.25 85 TYR A CA 1
ATOM 668 C C . TYR A 1 85 ? 20.504 -4.518 -24.877 1.00 88.25 85 TYR A C 1
ATOM 670 O O . TYR A 1 85 ? 20.033 -5.002 -23.846 1.00 88.25 85 TYR A O 1
ATOM 678 N N . ALA A 1 86 ? 21.815 -4.469 -25.129 1.00 88.88 86 ALA A N 1
ATOM 679 C CA . ALA A 1 86 ? 22.851 -4.918 -24.204 1.00 88.88 86 ALA A CA 1
ATOM 680 C C . ALA A 1 86 ? 23.494 -3.728 -23.482 1.00 88.88 86 ALA A C 1
ATOM 682 O O . ALA A 1 86 ? 23.953 -2.769 -24.116 1.00 88.88 86 ALA A O 1
ATOM 683 N N . PHE A 1 87 ? 23.542 -3.792 -22.157 1.00 86.62 87 PHE A N 1
ATOM 684 C CA . PHE A 1 87 ? 24.000 -2.702 -21.305 1.00 86.62 87 PHE A CA 1
ATOM 685 C C . PHE A 1 87 ? 24.755 -3.210 -20.081 1.00 86.62 87 PHE A C 1
ATOM 687 O O . PHE A 1 87 ? 24.735 -4.396 -19.753 1.00 86.62 87 PHE A O 1
ATOM 694 N N . CYS A 1 88 ? 25.464 -2.298 -19.423 1.00 84.06 88 CYS A N 1
ATOM 695 C CA . CYS A 1 88 ? 26.138 -2.589 -18.168 1.00 84.06 88 CYS A CA 1
ATOM 696 C C . CYS A 1 88 ? 25.182 -2.389 -16.992 1.00 84.06 88 CYS A C 1
ATOM 698 O O . CYS A 1 88 ? 24.627 -1.306 -16.835 1.00 84.06 88 CYS A O 1
ATOM 700 N N . TRP A 1 89 ? 25.038 -3.399 -16.140 1.00 81.00 89 TRP A N 1
ATOM 701 C CA . TRP A 1 89 ? 24.227 -3.349 -14.921 1.00 81.00 89 TRP A CA 1
ATOM 702 C C . TRP A 1 89 ? 24.641 -2.208 -13.978 1.00 81.00 89 TRP A C 1
ATOM 704 O O . TRP A 1 89 ? 23.816 -1.604 -13.301 1.00 81.00 89 TRP A O 1
ATOM 714 N N . THR A 1 90 ? 25.929 -1.861 -13.957 1.00 78.75 90 THR A N 1
ATOM 715 C CA . THR A 1 90 ? 26.428 -0.784 -13.096 1.00 78.75 90 THR A CA 1
ATOM 716 C C . THR A 1 90 ? 26.119 0.594 -13.667 1.00 78.75 90 THR A C 1
ATOM 718 O O . THR A 1 90 ? 25.444 1.406 -13.045 1.00 78.75 90 THR A O 1
ATOM 721 N N . CYS A 1 91 ? 26.588 0.894 -14.877 1.00 72.25 91 CYS A N 1
ATOM 722 C CA . CYS A 1 91 ? 26.470 2.257 -15.398 1.00 72.25 91 CYS A CA 1
ATOM 723 C C . CYS A 1 91 ? 25.194 2.508 -16.210 1.00 72.25 91 CYS A C 1
ATOM 725 O O . CYS A 1 91 ? 24.949 3.643 -16.611 1.00 72.25 91 CYS A O 1
ATOM 727 N N . LEU A 1 92 ? 24.413 1.461 -16.507 1.00 77.94 92 LEU A N 1
ATOM 728 C CA . LEU A 1 92 ? 23.228 1.487 -17.375 1.00 77.94 92 LEU A CA 1
ATOM 729 C C . LEU A 1 92 ? 23.491 2.023 -18.794 1.00 77.94 92 LEU A C 1
ATOM 731 O O . LEU A 1 92 ? 22.569 2.287 -19.566 1.00 77.94 92 LEU A O 1
ATOM 735 N N . GLY A 1 93 ? 24.765 2.148 -19.163 1.00 79.06 93 GLY A N 1
ATOM 736 C CA . GLY A 1 93 ? 25.220 2.553 -20.482 1.00 79.06 93 GLY A CA 1
ATOM 737 C C . GLY A 1 93 ? 25.239 1.389 -21.470 1.00 79.06 93 GLY A C 1
ATOM 738 O O . GLY A 1 93 ? 25.339 0.222 -21.086 1.00 79.06 93 GLY A O 1
ATOM 739 N N . SER A 1 94 ? 25.171 1.721 -22.762 1.00 82.81 94 SER A N 1
ATOM 740 C CA . SER A 1 94 ? 25.329 0.753 -23.853 1.00 82.81 94 SER A CA 1
ATOM 741 C C . SER A 1 94 ? 26.644 -0.005 -23.710 1.00 82.81 94 SER A C 1
ATOM 743 O O . SER A 1 94 ? 27.715 0.605 -23.653 1.00 82.81 94 SER A O 1
ATOM 745 N N . PHE A 1 95 ? 26.578 -1.336 -23.722 1.00 80.12 95 PHE A N 1
ATOM 746 C CA . PHE A 1 95 ? 27.786 -2.148 -23.609 1.00 80.12 95 PHE A CA 1
ATOM 747 C C . PHE A 1 95 ? 28.654 -2.070 -24.877 1.00 80.12 95 PHE A C 1
ATOM 749 O O . PHE A 1 95 ? 29.863 -2.259 -24.816 1.00 80.12 95 PHE A O 1
ATOM 756 N N . LYS A 1 96 ? 28.062 -1.706 -26.027 1.00 76.38 96 LYS A N 1
ATOM 757 C CA . LYS A 1 96 ? 28.772 -1.583 -27.316 1.00 76.38 96 LYS A CA 1
ATOM 758 C C . LYS A 1 96 ? 29.890 -0.534 -27.305 1.00 76.38 96 LYS A C 1
ATOM 760 O O . LYS A 1 96 ? 30.806 -0.627 -28.112 1.00 76.38 96 LYS A O 1
ATOM 765 N N . CYS A 1 97 ? 29.808 0.457 -26.418 1.00 67.75 97 CYS A N 1
ATOM 766 C CA . CYS A 1 97 ? 30.783 1.547 -26.322 1.00 67.75 97 CYS A CA 1
ATOM 767 C C . CYS A 1 97 ? 31.403 1.660 -24.925 1.00 67.75 97 CYS A C 1
ATOM 769 O O . CYS A 1 97 ? 31.987 2.696 -24.619 1.00 67.75 97 CYS A O 1
ATOM 771 N N . HIS A 1 98 ? 31.254 0.631 -24.085 1.00 71.25 98 HIS A N 1
ATOM 772 C CA . HIS A 1 98 ? 31.495 0.703 -22.644 1.00 71.25 98 HIS A CA 1
ATOM 773 C C . HIS A 1 98 ? 32.886 1.252 -22.280 1.00 71.25 98 HIS A C 1
ATOM 775 O O . HIS A 1 98 ? 32.977 2.125 -21.425 1.00 71.25 98 HIS A O 1
ATOM 781 N N . ASP A 1 99 ? 33.933 0.852 -23.009 1.00 66.56 99 ASP A N 1
ATOM 782 C CA . ASP A 1 99 ? 35.324 1.272 -22.761 1.00 66.56 99 ASP A CA 1
ATOM 783 C C . ASP A 1 99 ? 35.607 2.755 -23.064 1.00 66.56 99 ASP A C 1
ATOM 785 O O . ASP A 1 99 ? 36.639 3.292 -22.668 1.00 66.56 99 ASP A O 1
ATOM 789 N N . LYS A 1 100 ? 34.707 3.437 -23.783 1.00 65.12 100 LYS A N 1
ATOM 790 C CA . LYS A 1 100 ? 34.862 4.849 -24.179 1.00 65.12 100 LYS A CA 1
ATOM 791 C C . LYS A 1 100 ? 34.050 5.809 -23.309 1.00 65.12 100 LYS A C 1
ATOM 793 O O . LYS A 1 100 ? 34.161 7.023 -23.483 1.00 65.12 100 LYS A O 1
ATOM 798 N N . VAL A 1 101 ? 33.212 5.298 -22.409 1.00 60.84 101 VAL A N 1
ATOM 799 C CA . VAL A 1 101 ? 32.329 6.118 -21.573 1.00 60.84 101 VAL A CA 1
ATOM 800 C C . VAL A 1 101 ? 33.008 6.358 -20.229 1.00 60.84 101 VAL A C 1
ATOM 802 O O . VAL A 1 101 ? 33.387 5.410 -19.550 1.00 60.84 101 VAL A O 1
ATOM 805 N N . LYS A 1 102 ? 33.136 7.625 -19.809 1.00 62.19 102 LYS A N 1
ATOM 806 C CA . LYS A 1 102 ? 33.500 7.933 -18.419 1.00 62.19 102 LYS A CA 1
ATOM 807 C C . LYS A 1 102 ? 32.433 7.322 -17.516 1.00 62.19 102 LYS A C 1
ATOM 809 O O . LYS A 1 102 ? 31.278 7.743 -17.569 1.00 62.19 102 LYS A O 1
ATOM 814 N N . HIS A 1 103 ? 32.806 6.311 -16.73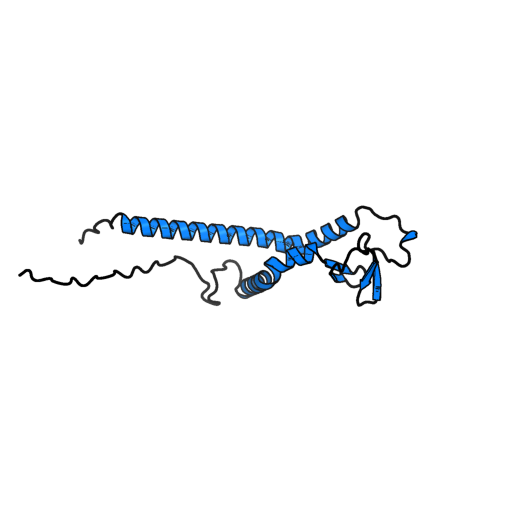9 1.00 59.12 103 HIS A N 1
ATOM 815 C CA . HIS A 1 103 ? 31.896 5.708 -15.782 1.00 59.12 103 HIS A CA 1
ATOM 816 C C . HIS A 1 103 ? 31.535 6.746 -14.730 1.00 59.12 103 HIS A C 1
ATOM 818 O O . HIS A 1 103 ? 32.374 7.173 -13.945 1.00 59.12 103 HIS A O 1
ATOM 824 N N . ASP A 1 104 ? 30.274 7.161 -14.752 1.00 65.75 104 ASP A N 1
ATOM 825 C CA . ASP A 1 104 ? 29.664 7.827 -13.621 1.00 65.75 104 ASP A CA 1
ATOM 826 C C . ASP A 1 104 ? 29.543 6.799 -12.496 1.00 65.75 104 ASP A C 1
ATOM 828 O O . ASP A 1 104 ? 28.676 5.924 -12.511 1.00 65.75 104 ASP A O 1
ATOM 832 N N . GLU A 1 105 ? 30.464 6.896 -11.550 1.00 66.62 105 GLU A N 1
ATOM 833 C CA . GLU A 1 105 ? 30.544 6.088 -10.335 1.00 66.62 105 GLU A CA 1
ATOM 834 C C . GLU A 1 105 ? 29.239 6.103 -9.515 1.00 66.62 105 GLU A C 1
ATOM 836 O O . GLU A 1 105 ? 28.953 5.137 -8.814 1.00 66.62 105 GLU A O 1
ATOM 841 N N . ASN A 1 106 ? 28.375 7.107 -9.715 1.00 66.56 106 ASN A N 1
ATOM 842 C CA . ASN A 1 106 ? 27.075 7.225 -9.052 1.00 66.56 106 ASN A CA 1
ATOM 843 C C . ASN A 1 106 ? 25.877 6.822 -9.936 1.00 66.56 106 ASN A C 1
ATOM 845 O O . ASN A 1 106 ? 24.729 7.039 -9.547 1.00 66.56 106 ASN A O 1
ATOM 849 N N . ALA A 1 107 ? 26.088 6.251 -11.127 1.00 68.62 107 ALA A N 1
ATOM 850 C CA . ALA A 1 107 ? 25.000 5.912 -12.053 1.00 68.62 107 ALA A CA 1
ATOM 851 C C . ALA A 1 107 ? 23.998 4.899 -11.464 1.00 68.62 107 ALA A C 1
ATOM 853 O O . ALA A 1 107 ? 22.784 5.085 -11.601 1.00 68.62 107 ALA A O 1
ATOM 854 N N . GLU A 1 108 ? 24.496 3.874 -10.759 1.00 62.69 108 GLU A N 1
ATOM 855 C CA . GLU A 1 108 ? 23.656 2.915 -10.025 1.00 62.69 108 GLU A CA 1
ATOM 856 C C . GLU A 1 108 ? 22.775 3.635 -9.001 1.00 62.69 108 GLU A C 1
ATOM 858 O O . GLU A 1 108 ? 21.574 3.376 -8.905 1.00 62.69 108 GLU A O 1
ATOM 863 N N . GLU A 1 109 ? 23.366 4.571 -8.257 1.00 69.44 109 GLU A N 1
ATOM 864 C CA . GLU A 1 109 ? 22.686 5.331 -7.216 1.00 69.44 109 GLU A CA 1
ATOM 865 C C . GLU A 1 109 ? 21.653 6.298 -7.795 1.00 69.44 109 GLU A C 1
ATOM 867 O O . GLU A 1 109 ? 20.543 6.369 -7.280 1.00 69.44 109 GLU A O 1
ATOM 872 N N . ARG A 1 110 ? 21.931 6.969 -8.918 1.00 70.94 110 ARG A N 1
ATOM 873 C CA . ARG A 1 110 ? 20.955 7.850 -9.583 1.00 70.94 110 ARG A CA 1
ATOM 874 C C . ARG A 1 110 ? 19.733 7.096 -10.089 1.00 70.94 110 ARG A C 1
ATOM 876 O O . ARG A 1 110 ? 18.620 7.605 -9.976 1.00 70.94 110 ARG A O 1
ATOM 883 N N . VAL A 1 111 ? 19.910 5.908 -10.666 1.00 65.69 111 VAL A N 1
ATOM 884 C CA . VAL A 1 111 ? 18.766 5.116 -11.145 1.00 65.69 111 VAL A CA 1
ATOM 885 C C . VAL A 1 111 ? 18.019 4.468 -9.993 1.00 65.69 111 VAL A C 1
ATOM 887 O O . VAL A 1 111 ? 16.788 4.498 -9.998 1.00 65.69 111 VAL A O 1
ATOM 890 N N . ARG A 1 112 ? 18.727 4.003 -8.959 1.00 65.12 112 ARG A N 1
ATOM 891 C CA . ARG A 1 112 ? 18.105 3.596 -7.695 1.00 65.12 112 ARG A CA 1
ATOM 892 C C . ARG A 1 112 ? 17.305 4.746 -7.080 1.00 65.12 112 ARG A C 1
ATOM 894 O O . ARG A 1 112 ? 16.180 4.516 -6.663 1.00 65.12 112 ARG A O 1
ATOM 901 N N . ASN A 1 113 ? 17.831 5.970 -7.077 1.00 67.94 113 ASN A N 1
ATOM 902 C CA . ASN A 1 113 ? 17.154 7.153 -6.544 1.00 67.94 113 ASN A CA 1
ATOM 903 C C . ASN A 1 113 ? 15.953 7.564 -7.393 1.00 67.94 113 ASN A C 1
ATOM 905 O O . ASN A 1 113 ? 14.905 7.821 -6.826 1.00 67.94 113 ASN A O 1
ATOM 909 N N . ARG A 1 114 ? 16.034 7.521 -8.725 1.00 65.81 114 ARG A N 1
ATOM 910 C CA . ARG A 1 114 ? 14.879 7.791 -9.598 1.00 65.81 114 ARG A CA 1
ATOM 911 C C . ARG A 1 114 ? 13.769 6.751 -9.428 1.00 65.81 114 ARG A C 1
ATOM 913 O O . ARG A 1 114 ? 12.592 7.089 -9.462 1.00 65.81 114 ARG A O 1
ATOM 920 N N . PHE A 1 115 ? 14.138 5.481 -9.259 1.00 58.97 115 PHE A N 1
ATOM 921 C CA . PHE A 1 115 ? 13.169 4.411 -9.037 1.00 58.97 115 PHE A CA 1
ATOM 922 C C . PHE A 1 115 ? 12.560 4.493 -7.631 1.00 58.97 115 PHE A C 1
ATOM 924 O O . PHE A 1 115 ? 11.344 4.364 -7.479 1.00 58.97 115 PHE A O 1
ATOM 931 N N . LYS A 1 116 ? 13.390 4.800 -6.622 1.00 59.91 116 LYS A N 1
ATOM 932 C CA . LYS A 1 116 ? 12.942 5.213 -5.291 1.00 59.91 116 LYS A CA 1
ATOM 933 C C . LYS A 1 116 ? 11.958 6.365 -5.422 1.00 59.91 116 LYS A C 1
ATOM 935 O O . LYS A 1 116 ? 10.849 6.181 -4.980 1.00 59.91 116 LYS A O 1
ATOM 940 N N . GLU A 1 117 ? 12.283 7.470 -6.085 1.00 59.53 117 GLU A N 1
ATOM 941 C CA . GLU A 1 117 ? 11.384 8.614 -6.313 1.00 59.53 117 GLU A CA 1
ATOM 942 C C . GLU A 1 117 ? 10.054 8.197 -6.958 1.00 59.53 117 GLU A C 1
ATOM 944 O O . GLU A 1 117 ? 8.997 8.581 -6.464 1.00 59.53 117 GLU A O 1
ATOM 949 N N . SER A 1 118 ? 10.077 7.354 -7.999 1.00 56.19 118 SER A N 1
ATOM 950 C CA . SER A 1 118 ? 8.851 6.882 -8.662 1.00 56.19 118 SER A CA 1
ATOM 951 C C . SER A 1 118 ? 7.988 5.956 -7.801 1.00 56.19 118 SER A C 1
ATOM 953 O O . SER A 1 118 ? 6.768 5.967 -7.940 1.00 56.19 118 SER A O 1
ATOM 955 N N . ASN A 1 119 ? 8.597 5.185 -6.896 1.00 64.38 119 ASN A N 1
ATOM 956 C CA . ASN A 1 119 ? 7.886 4.349 -5.925 1.00 64.38 119 ASN A CA 1
ATOM 957 C C . ASN A 1 119 ? 7.722 5.019 -4.554 1.00 64.38 119 ASN A C 1
ATOM 959 O O . ASN A 1 119 ? 7.042 4.471 -3.689 1.00 64.38 119 ASN A O 1
ATOM 963 N N . MET A 1 120 ? 8.280 6.217 -4.361 1.00 62.47 120 MET A N 1
ATOM 964 C CA . MET A 1 120 ? 8.305 6.922 -3.081 1.00 62.47 120 MET A CA 1
ATOM 965 C C . MET A 1 120 ? 6.898 7.277 -2.661 1.00 62.47 120 MET A C 1
ATOM 967 O O . MET A 1 120 ? 6.584 7.187 -1.487 1.00 62.47 120 MET A O 1
ATOM 971 N N . SER A 1 121 ? 6.029 7.611 -3.618 1.00 69.75 121 SER A N 1
ATOM 972 C CA . SER A 1 121 ? 4.620 7.853 -3.333 1.00 69.75 121 SER A CA 1
ATOM 973 C C . SER A 1 121 ? 3.948 6.605 -2.763 1.00 69.75 121 SER A C 1
ATOM 975 O O . SER A 1 121 ? 3.307 6.699 -1.725 1.00 69.75 121 SER A O 1
ATOM 977 N N . TYR A 1 122 ? 4.124 5.428 -3.379 1.00 79.06 122 TYR A N 1
ATOM 978 C CA . TYR A 1 122 ? 3.523 4.197 -2.855 1.00 79.06 122 TYR A CA 1
ATOM 979 C C . TYR A 1 122 ? 4.08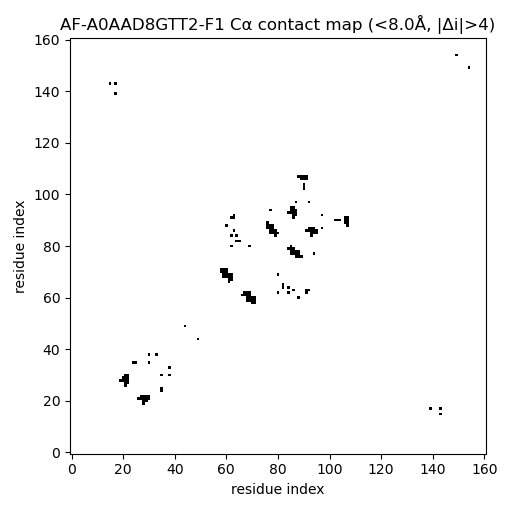2 3.840 -1.475 1.00 79.06 122 TYR A C 1
ATOM 981 O O . TYR A 1 122 ? 3.297 3.647 -0.553 1.00 79.06 122 TYR A O 1
ATOM 989 N N . VAL A 1 123 ? 5.410 3.840 -1.315 1.00 76.25 123 VAL A N 1
ATOM 990 C CA . VAL A 1 123 ? 6.076 3.534 -0.036 1.00 76.25 123 VAL A CA 1
ATOM 991 C C . VAL A 1 123 ? 5.638 4.508 1.061 1.00 76.25 123 VAL A C 1
ATOM 993 O O . VAL A 1 123 ? 5.234 4.076 2.134 1.00 76.25 123 VAL A O 1
ATOM 996 N N . TYR A 1 124 ? 5.619 5.810 0.775 1.00 76.31 124 TYR A N 1
ATOM 997 C CA . TYR A 1 124 ? 5.208 6.849 1.720 1.00 76.31 124 TYR A CA 1
ATOM 998 C C . TYR A 1 124 ? 3.773 6.656 2.226 1.00 76.31 124 TYR A C 1
ATOM 1000 O O . TYR A 1 124 ? 3.511 6.750 3.428 1.00 76.31 124 TYR A O 1
ATOM 1008 N N . TYR A 1 125 ? 2.826 6.396 1.319 1.00 80.69 125 TYR A N 1
ATOM 1009 C CA . TYR A 1 125 ? 1.436 6.166 1.713 1.00 80.69 125 TYR A CA 1
ATOM 1010 C C . TYR A 1 125 ? 1.258 4.804 2.395 1.00 80.69 125 TYR A C 1
ATOM 1012 O O . TYR A 1 125 ? 0.475 4.710 3.339 1.00 80.69 125 TYR A O 1
ATOM 1020 N N . PHE A 1 126 ? 2.013 3.784 1.978 1.00 84.44 126 PHE A N 1
ATOM 1021 C CA . PHE A 1 126 ? 1.982 2.450 2.571 1.00 84.44 126 PHE A CA 1
ATOM 1022 C C . PHE A 1 126 ? 2.459 2.460 4.022 1.00 84.44 126 PHE A C 1
ATOM 1024 O O . PHE A 1 126 ? 1.742 1.972 4.890 1.00 84.44 126 PHE A O 1
ATOM 1031 N N . GLU A 1 127 ? 3.606 3.077 4.312 1.00 80.56 127 GLU A N 1
ATOM 1032 C CA . GLU A 1 127 ? 4.149 3.159 5.674 1.00 80.56 127 GLU A CA 1
ATOM 1033 C C . GLU A 1 127 ? 3.173 3.841 6.642 1.00 80.56 127 GLU A C 1
ATOM 1035 O O . GLU A 1 127 ? 2.981 3.384 7.769 1.00 80.56 127 GLU A O 1
ATOM 1040 N N . ARG A 1 128 ? 2.509 4.919 6.203 1.00 87.56 128 ARG A N 1
ATOM 1041 C CA . ARG A 1 128 ? 1.496 5.612 7.018 1.00 87.56 128 ARG A CA 1
ATOM 1042 C C . ARG A 1 128 ? 0.248 4.760 7.233 1.00 87.56 128 ARG A C 1
ATOM 1044 O O . ARG A 1 128 ? -0.287 4.757 8.338 1.00 87.56 128 ARG A O 1
ATOM 1051 N N . TRP A 1 129 ? -0.220 4.076 6.191 1.00 87.69 129 TRP A N 1
ATOM 1052 C CA . TRP A 1 129 ? -1.377 3.184 6.265 1.00 87.69 129 TRP A CA 1
ATOM 1053 C C . TRP A 1 129 ? -1.114 1.999 7.210 1.00 87.69 129 TRP A C 1
ATOM 1055 O O . TRP A 1 129 ? -1.915 1.758 8.109 1.00 87.69 129 TRP A O 1
ATOM 1065 N N . ASP A 1 130 ? 0.043 1.342 7.091 1.00 86.50 130 ASP A N 1
ATOM 1066 C CA . ASP A 1 130 ? 0.469 0.228 7.952 1.00 86.50 130 ASP A CA 1
ATOM 1067 C C . ASP A 1 130 ? 0.626 0.662 9.418 1.00 86.50 130 ASP A C 1
ATOM 1069 O O . ASP A 1 130 ? 0.127 -0.001 10.329 1.00 86.50 130 ASP A O 1
ATOM 1073 N N . ALA A 1 131 ? 1.252 1.819 9.661 1.00 84.19 131 ALA A N 1
ATOM 1074 C CA . ALA A 1 131 ? 1.370 2.372 11.008 1.00 84.19 131 ALA A CA 1
ATOM 1075 C C . ALA A 1 131 ? -0.001 2.668 11.638 1.00 84.19 131 ALA A C 1
ATOM 1077 O O . ALA A 1 131 ? -0.199 2.410 12.827 1.00 84.19 131 ALA A O 1
ATOM 1078 N N . ASN A 1 132 ? -0.948 3.187 10.849 1.00 86.81 132 ASN A N 1
ATOM 1079 C CA . ASN A 1 132 ? -2.306 3.463 11.309 1.00 86.81 132 ASN A CA 1
ATOM 1080 C C . ASN A 1 132 ? -3.067 2.172 11.647 1.00 86.81 132 ASN A C 1
ATOM 1082 O O . ASN A 1 132 ? -3.641 2.081 12.731 1.00 86.81 132 ASN A O 1
ATOM 1086 N N . HIS A 1 133 ? -3.022 1.159 10.777 1.00 84.94 133 HIS A N 1
ATOM 1087 C CA . HIS A 1 133 ? -3.656 -0.133 11.059 1.00 84.94 133 HIS A CA 1
ATOM 1088 C C . HIS A 1 133 ? -3.071 -0.812 12.299 1.00 84.94 133 HIS A C 1
ATOM 1090 O O . HIS A 1 133 ? -3.826 -1.238 13.169 1.00 84.94 133 HIS A O 1
ATOM 1096 N N . LYS A 1 134 ? -1.744 -0.822 12.466 1.00 87.75 134 LYS A N 1
ATOM 1097 C CA . LYS A 1 134 ? -1.104 -1.371 13.677 1.00 87.75 134 LYS A CA 1
ATOM 1098 C C . LYS A 1 134 ? -1.515 -0.638 14.953 1.00 87.75 134 LYS A C 1
ATOM 1100 O O . LYS A 1 134 ? -1.677 -1.263 16.002 1.00 87.75 134 LYS A O 1
ATOM 1105 N N . ALA A 1 135 ? -1.661 0.687 14.894 1.00 88.94 135 ALA A N 1
ATOM 1106 C CA . ALA A 1 135 ? -2.130 1.470 16.035 1.00 88.94 135 ALA A CA 1
ATOM 1107 C C . ALA A 1 135 ? -3.572 1.096 16.410 1.00 88.94 135 ALA A C 1
ATOM 1109 O O . ALA A 1 135 ? -3.847 0.826 17.579 1.00 88.94 135 ALA A O 1
ATOM 1110 N N . GLN A 1 136 ? -4.455 0.990 15.418 1.00 85.69 136 GLN A N 1
ATOM 1111 C CA . GLN A 1 136 ? -5.848 0.581 15.590 1.00 85.69 136 GLN A CA 1
ATOM 1112 C C . GLN A 1 136 ? -5.979 -0.840 16.159 1.00 85.69 136 GLN A C 1
ATOM 1114 O O . GLN A 1 136 ? -6.751 -1.055 17.093 1.00 85.69 136 GLN A O 1
ATOM 1119 N N . GLU A 1 137 ? -5.203 -1.805 15.658 1.00 86.56 137 GLU A N 1
ATOM 1120 C CA . GLU A 1 137 ? -5.161 -3.170 16.201 1.00 86.56 137 GLU A CA 1
ATOM 1121 C C . GLU A 1 137 ? -4.749 -3.178 17.676 1.00 86.56 137 GLU A C 1
ATOM 1123 O O . GLU A 1 137 ? -5.364 -3.859 18.501 1.00 86.56 137 GLU A O 1
ATOM 1128 N N . LYS A 1 138 ? -3.731 -2.387 18.028 1.00 89.31 138 LYS A N 1
ATOM 1129 C CA . LYS A 1 138 ? -3.249 -2.269 19.406 1.00 89.31 138 LYS A CA 1
ATOM 1130 C C . LYS A 1 138 ? -4.297 -1.643 20.327 1.00 89.31 138 LYS A C 1
ATOM 1132 O O . LYS A 1 138 ? -4.498 -2.137 21.435 1.00 89.31 138 LYS A O 1
ATOM 1137 N N . GLU A 1 139 ? -4.960 -0.577 19.887 1.00 87.38 139 GLU A N 1
ATOM 1138 C CA . GLU A 1 139 ? -6.045 0.060 20.641 1.00 87.38 139 GLU A CA 1
ATOM 1139 C C . GLU A 1 139 ? -7.216 -0.902 20.852 1.00 87.38 139 GLU A C 1
ATOM 1141 O O . GLU A 1 139 ? -7.717 -1.033 21.970 1.00 87.38 139 GLU A O 1
ATOM 1146 N N . LEU A 1 140 ? -7.608 -1.640 19.810 1.00 83.94 140 LEU A N 1
ATOM 1147 C CA . LEU A 1 140 ? -8.672 -2.635 19.899 1.00 83.94 140 LEU A CA 1
ATOM 1148 C C . LEU A 1 140 ? -8.308 -3.775 20.859 1.00 83.94 140 LEU A C 1
ATOM 1150 O O . LEU A 1 140 ? -9.151 -4.198 21.655 1.00 83.94 140 LEU A O 1
ATOM 1154 N N . ALA A 1 141 ? -7.062 -4.250 20.824 1.00 85.56 141 ALA A N 1
ATOM 1155 C CA . ALA A 1 141 ? -6.570 -5.272 21.742 1.00 85.56 141 ALA A CA 1
ATOM 1156 C C . ALA A 1 141 ? -6.606 -4.794 23.203 1.00 85.56 141 ALA A C 1
ATOM 1158 O O . ALA A 1 141 ? -7.050 -5.538 24.082 1.00 85.56 141 ALA A O 1
ATOM 1159 N N . GLU A 1 142 ? -6.208 -3.547 23.467 1.00 86.56 142 GLU A N 1
ATOM 1160 C CA . GLU A 1 142 ? -6.242 -2.976 24.816 1.00 86.56 142 GLU A CA 1
ATOM 1161 C C . GLU A 1 142 ? -7.682 -2.769 25.309 1.00 86.56 142 GLU A C 1
ATOM 1163 O O . GLU A 1 142 ? -7.995 -3.088 26.456 1.00 86.56 142 GLU A O 1
ATOM 1168 N N . LEU A 1 143 ? -8.597 -2.325 24.441 1.00 83.81 143 LEU A N 1
ATOM 1169 C CA . LEU A 1 143 ? -10.026 -2.239 24.762 1.00 83.81 143 LEU A CA 1
ATOM 1170 C C . LEU A 1 143 ? -10.612 -3.610 25.113 1.00 83.81 143 LEU A C 1
ATOM 1172 O O . LEU A 1 143 ? -11.322 -3.734 26.114 1.00 83.81 143 LEU A O 1
ATOM 1176 N N . CYS A 1 144 ? -10.291 -4.645 24.333 1.00 82.69 144 CYS A N 1
ATOM 1177 C CA . CYS A 1 144 ? -10.727 -6.011 24.620 1.00 82.69 144 CYS A CA 1
ATOM 1178 C C . CYS A 1 144 ? -10.185 -6.495 25.968 1.00 82.69 144 CYS A C 1
ATOM 1180 O O . CYS A 1 144 ? -10.929 -7.062 26.767 1.00 82.69 144 CYS A O 1
ATOM 1182 N N . LYS A 1 145 ? -8.909 -6.231 26.252 1.00 84.00 145 LYS A N 1
ATOM 1183 C CA . LYS A 1 145 ? -8.270 -6.590 27.519 1.00 84.00 145 LYS A CA 1
ATOM 1184 C C . LYS A 1 145 ? -8.921 -5.887 28.713 1.00 84.00 145 LYS A C 1
ATOM 1186 O O . LYS A 1 145 ? -9.259 -6.552 29.688 1.00 84.00 145 LYS A O 1
ATOM 1191 N N . ASN A 1 146 ? -9.155 -4.579 28.620 1.00 81.94 146 ASN A N 1
ATOM 1192 C CA . ASN A 1 146 ? -9.815 -3.795 29.669 1.00 81.94 146 ASN A CA 1
ATOM 1193 C C . AS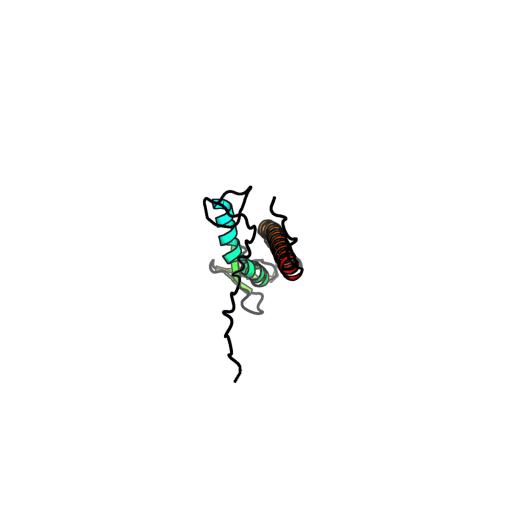N A 1 146 ? -11.238 -4.283 29.934 1.00 81.94 146 ASN A C 1
ATOM 1195 O O . ASN A 1 146 ? -11.673 -4.382 31.079 1.00 81.94 146 ASN A O 1
ATOM 1199 N N . PHE A 1 147 ? -11.959 -4.624 28.874 1.00 79.50 147 PHE A N 1
ATOM 1200 C CA . PHE A 1 147 ? -13.302 -5.159 28.987 1.00 79.50 147 PHE A CA 1
ATOM 1201 C C . PHE A 1 147 ? -13.321 -6.547 29.650 1.00 79.50 147 PHE A C 1
ATOM 1203 O O . PHE A 1 147 ? -14.147 -6.792 30.528 1.00 79.50 147 PHE A O 1
ATOM 1210 N N . LEU A 1 148 ? -12.376 -7.429 29.305 1.00 78.12 148 LEU A N 1
ATOM 1211 C CA . LEU A 1 148 ? -12.207 -8.725 29.971 1.00 78.12 148 LEU A CA 1
ATOM 1212 C C . LEU A 1 148 ? -11.829 -8.576 31.451 1.00 78.12 148 LEU A C 1
ATOM 1214 O O . LEU A 1 148 ? -12.367 -9.301 32.287 1.00 78.12 148 LEU A O 1
ATOM 1218 N N . GLN A 1 149 ? -10.973 -7.608 31.784 1.00 78.69 149 GLN A N 1
ATOM 1219 C CA . GLN A 1 149 ? -10.613 -7.293 33.167 1.00 78.69 149 GLN A CA 1
ATOM 1220 C C . GLN A 1 149 ? -11.824 -6.774 33.965 1.00 78.69 149 GLN A C 1
ATOM 1222 O O . GLN A 1 149 ? -12.082 -7.222 35.077 1.00 78.69 149 GLN A O 1
ATOM 1227 N N . GLY A 1 150 ? -12.653 -5.909 33.372 1.00 72.50 150 GLY A N 1
ATOM 1228 C CA . GLY A 1 150 ? -13.895 -5.446 34.003 1.00 72.50 150 GLY A CA 1
ATOM 1229 C C . GLY A 1 150 ? -14.908 -6.568 34.274 1.00 72.50 150 GLY A C 1
ATOM 1230 O O . GLY A 1 150 ? -15.701 -6.477 35.209 1.00 72.50 150 GLY A O 1
ATOM 1231 N N . ILE A 1 151 ? -14.876 -7.654 33.494 1.00 68.81 151 ILE A N 1
ATOM 1232 C CA . ILE A 1 151 ? -15.677 -8.855 33.768 1.00 68.81 151 ILE A CA 1
ATOM 1233 C C . ILE A 1 151 ? -15.084 -9.651 34.937 1.00 68.81 151 ILE A C 1
ATOM 1235 O O . ILE A 1 151 ? -15.851 -10.142 35.768 1.00 68.81 151 ILE A O 1
ATOM 1239 N N . SER A 1 152 ? -13.753 -9.787 35.021 1.00 65.62 152 SER A N 1
ATOM 1240 C CA . SER A 1 152 ? -13.098 -10.502 36.128 1.00 65.62 152 SER A CA 1
ATOM 1241 C C . SER A 1 152 ? -13.231 -9.783 37.467 1.00 65.62 152 SER A C 1
ATOM 1243 O O . SER A 1 152 ? -13.321 -10.445 38.498 1.00 65.62 152 SER A O 1
ATOM 1245 N N . ASP A 1 153 ? -13.296 -8.452 37.446 1.00 70.00 153 ASP A N 1
ATOM 1246 C CA . ASP A 1 153 ? -13.363 -7.618 38.650 1.00 70.00 153 ASP A CA 1
ATOM 1247 C C . ASP A 1 153 ? -14.792 -7.517 39.230 1.00 70.00 153 ASP A C 1
ATOM 1249 O O . ASP A 1 153 ? -14.986 -6.985 40.322 1.00 70.00 153 ASP A O 1
ATOM 1253 N N . GLY A 1 154 ? -15.787 -8.094 38.540 1.00 57.53 154 GLY A N 1
ATOM 1254 C CA . GLY A 1 154 ? -17.194 -8.104 38.938 1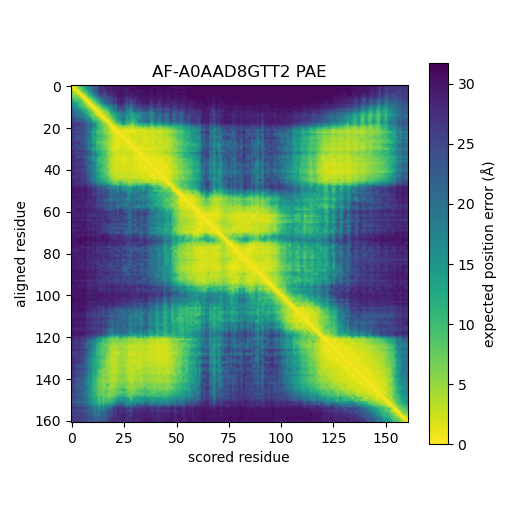.00 57.53 154 GLY A CA 1
ATOM 1255 C C . GLY A 1 154 ? -17.950 -6.864 38.449 1.00 57.53 154 GLY A C 1
ATOM 1256 O O . GLY A 1 154 ? -17.587 -5.730 38.743 1.00 57.53 154 GLY A O 1
ATOM 1257 N N . LEU A 1 155 ? -19.041 -7.078 37.702 1.00 53.88 155 LEU A N 1
ATOM 1258 C CA . LEU A 1 155 ? -19.947 -6.003 37.281 1.00 53.88 155 LEU A CA 1
ATOM 1259 C C . LEU A 1 155 ? -20.460 -5.238 38.517 1.00 53.88 155 LEU A C 1
ATOM 1261 O O . LEU A 1 155 ? -20.909 -5.895 39.461 1.00 53.88 155 LEU A O 1
ATOM 1265 N N . PRO A 1 156 ? -20.489 -3.890 38.511 1.00 48.78 156 PRO A N 1
ATOM 1266 C CA . PRO A 1 156 ? -21.236 -3.151 39.518 1.00 48.78 156 PRO A CA 1
ATOM 1267 C C . PRO A 1 156 ? -22.680 -3.648 39.477 1.00 48.78 156 PRO A C 1
ATOM 1269 O O . PRO A 1 156 ? -23.260 -3.755 38.391 1.00 48.78 156 PRO A O 1
ATOM 1272 N N . GLU A 1 157 ? -23.259 -3.980 40.632 1.00 50.91 157 GLU A N 1
ATOM 1273 C CA . GLU A 1 157 ? -24.685 -4.272 40.708 1.00 50.91 157 GLU A CA 1
ATOM 1274 C C . GLU A 1 157 ? -25.440 -3.048 40.186 1.00 50.91 157 GLU A C 1
ATOM 1276 O O . GLU A 1 157 ? -25.540 -2.020 40.854 1.00 50.91 157 GLU A O 1
ATOM 1281 N N . VAL A 1 158 ? -25.936 -3.133 38.949 1.00 51.97 158 VAL A N 1
ATOM 1282 C CA . VAL A 1 158 ? -26.858 -2.139 38.415 1.00 51.97 158 VAL A CA 1
ATOM 1283 C C . VAL A 1 158 ? -28.128 -2.306 39.235 1.00 51.97 158 VAL A C 1
ATOM 1285 O O . VAL A 1 158 ? -28.907 -3.237 39.016 1.00 51.97 158 VAL A O 1
ATOM 1288 N N . GLY A 1 159 ? -28.268 -1.456 40.253 1.00 45.94 159 GLY A N 1
ATOM 1289 C CA . GLY A 1 159 ? -29.443 -1.393 41.103 1.00 45.94 159 GLY A CA 1
ATOM 1290 C C . GLY A 1 159 ? -30.682 -1.298 40.225 1.00 45.94 159 GLY A C 1
ATOM 1291 O O . GLY A 1 159 ? -30.841 -0.353 39.454 1.00 45.94 159 GLY A O 1
ATOM 1292 N N . ARG A 1 160 ? -31.537 -2.318 40.311 1.00 40.78 160 ARG A N 1
ATOM 1293 C CA . ARG A 1 160 ? -32.885 -2.264 39.753 1.00 40.78 160 ARG A CA 1
ATOM 1294 C C . ARG A 1 160 ? -33.647 -1.180 40.512 1.00 40.78 160 ARG A C 1
ATOM 1296 O O . ARG A 1 160 ? -33.911 -1.358 41.699 1.00 40.78 160 ARG A O 1
ATOM 1303 N N . HIS A 1 161 ? -33.953 -0.085 39.827 1.00 37.53 161 HIS A N 1
ATOM 1304 C CA . HIS A 1 161 ? -35.094 0.758 40.163 1.00 37.53 161 HIS A CA 1
ATOM 1305 C C . HIS A 1 161 ? -36.360 0.155 39.557 1.00 37.53 161 HIS A C 1
ATOM 1307 O O . HIS A 1 161 ? -36.261 -0.404 38.438 1.00 37.53 161 HIS A O 1
#